Protein AF-A0A1N7S6F0-F1 (afdb_monomer)

pLDDT: mean 82.51, std 11.12, range [51.56, 96.69]

Organism: NCBI:txid1701573

Foldseek 3Di:
DVVVVVVVVVCVCCVPVLVVVLVVVCVVPVDNCSSVVVVVVVVVVVVVVVVPDDPPVPDDDPPDQDPDPDPVVSVVVVVVVVVVVVVVVVVVVVVVVVD

Nearest PDB structures (foldseek):
  6kon-assembly1_F  TM=3.132E-01  e=7.624E+00  Mycobacterium tuberculosis H37Rv

Structure (mmCIF, N/CA/C/O backbone):
data_AF-A0A1N7S6F0-F1
#
_entry.id   AF-A0A1N7S6F0-F1
#
loop_
_atom_site.group_PDB
_atom_site.id
_atom_site.type_symbol
_atom_site.label_atom_id
_atom_site.label_alt_id
_atom_site.label_comp_id
_atom_site.label_asym_id
_atom_site.label_entity_id
_atom_site.label_seq_id
_atom_site.pdbx_PDB_ins_code
_atom_site.Cartn_x
_atom_site.Cartn_y
_atom_site.Cartn_z
_atom_site.occupancy
_atom_site.B_iso_or_equiv
_atom_site.auth_seq_id
_atom_site.auth_comp_id
_atom_site.auth_asym_id
_atom_site.auth_atom_id
_atom_site.pdbx_PDB_model_num
ATOM 1 N N . MET A 1 1 ? 15.346 9.682 -6.263 1.00 62.00 1 MET A N 1
ATOM 2 C CA . MET A 1 1 ? 15.017 10.593 -5.139 1.00 62.00 1 MET A CA 1
ATOM 3 C C . MET A 1 1 ? 13.506 10.784 -4.961 1.00 62.00 1 MET A C 1
ATOM 5 O O . MET A 1 1 ? 13.042 10.708 -3.834 1.00 62.00 1 MET A O 1
ATOM 9 N N . SER A 1 2 ? 12.721 10.934 -6.037 1.00 74.56 2 SER A N 1
ATOM 10 C CA . SER A 1 2 ? 11.251 11.095 -5.986 1.00 74.56 2 SER A CA 1
ATOM 11 C C . SER A 1 2 ? 10.485 9.922 -5.347 1.00 74.56 2 SER A C 1
ATOM 13 O O . SER A 1 2 ? 9.632 10.159 -4.497 1.00 74.56 2 SER A O 1
ATOM 15 N N . LEU A 1 3 ? 10.819 8.668 -5.687 1.00 83.25 3 LEU A N 1
ATOM 16 C CA . LEU A 1 3 ? 10.157 7.482 -5.115 1.00 83.25 3 LEU A CA 1
ATOM 17 C C . LEU A 1 3 ? 10.316 7.405 -3.589 1.00 83.25 3 LEU A C 1
ATOM 19 O O . LEU A 1 3 ? 9.349 7.151 -2.881 1.00 83.25 3 LEU A O 1
ATOM 23 N N . ALA A 1 4 ? 11.524 7.669 -3.081 1.00 87.44 4 ALA A N 1
ATOM 24 C CA . ALA A 1 4 ? 11.818 7.599 -1.651 1.00 87.44 4 ALA A CA 1
ATOM 25 C C . ALA A 1 4 ? 11.049 8.659 -0.848 1.00 87.44 4 ALA A C 1
ATOM 27 O O . ALA A 1 4 ? 10.552 8.360 0.233 1.00 87.44 4 ALA A O 1
ATOM 28 N N . ILE A 1 5 ? 10.917 9.879 -1.375 1.00 90.19 5 ILE A N 1
ATOM 29 C CA . ILE A 1 5 ? 10.154 10.946 -0.713 1.00 90.19 5 ILE A CA 1
ATOM 30 C C . ILE A 1 5 ? 8.664 10.586 -0.695 1.00 90.19 5 ILE A C 1
ATOM 32 O O . ILE A 1 5 ? 8.053 10.583 0.371 1.00 90.19 5 ILE A O 1
ATOM 36 N N . GLY A 1 6 ? 8.093 10.208 -1.844 1.00 89.69 6 GLY A N 1
ATOM 37 C CA . GLY A 1 6 ? 6.677 9.834 -1.930 1.00 89.69 6 GLY A CA 1
ATOM 38 C C . GLY A 1 6 ? 6.320 8.628 -1.054 1.00 89.69 6 GLY A C 1
ATOM 39 O O . GLY A 1 6 ? 5.295 8.640 -0.369 1.00 89.69 6 GLY A O 1
ATOM 40 N N . PHE A 1 7 ? 7.193 7.619 -1.017 1.00 88.69 7 PHE A N 1
ATOM 41 C CA . PHE A 1 7 ? 7.011 6.430 -0.187 1.00 88.69 7 PHE A CA 1
ATOM 42 C C . PHE A 1 7 ? 7.046 6.762 1.308 1.00 88.69 7 PHE A C 1
ATOM 44 O O . PHE A 1 7 ? 6.104 6.433 2.024 1.00 88.69 7 PHE A O 1
ATOM 51 N N . ASN A 1 8 ? 8.081 7.463 1.781 1.00 90.38 8 ASN A N 1
ATOM 52 C CA . ASN A 1 8 ? 8.219 7.774 3.206 1.00 90.38 8 ASN A CA 1
ATOM 53 C C . ASN A 1 8 ? 7.107 8.697 3.715 1.00 90.38 8 ASN A C 1
ATOM 55 O O . ASN A 1 8 ? 6.622 8.501 4.829 1.00 90.38 8 ASN A O 1
ATOM 59 N N . VAL A 1 9 ? 6.666 9.668 2.909 1.00 92.38 9 VAL A N 1
ATOM 60 C CA . VAL A 1 9 ? 5.531 10.534 3.267 1.00 92.38 9 VAL A CA 1
ATOM 61 C C . VAL A 1 9 ? 4.252 9.711 3.404 1.00 92.38 9 VAL A C 1
ATOM 63 O O . VAL A 1 9 ? 3.558 9.829 4.412 1.00 92.38 9 VAL A O 1
ATOM 66 N N . SER A 1 10 ? 3.972 8.834 2.436 1.00 91.50 10 SER A N 1
ATOM 67 C CA . SER A 1 10 ? 2.788 7.968 2.474 1.00 91.50 10 SER A CA 1
ATOM 68 C C . SER A 1 10 ? 2.815 7.046 3.695 1.00 91.50 10 SER A C 1
ATO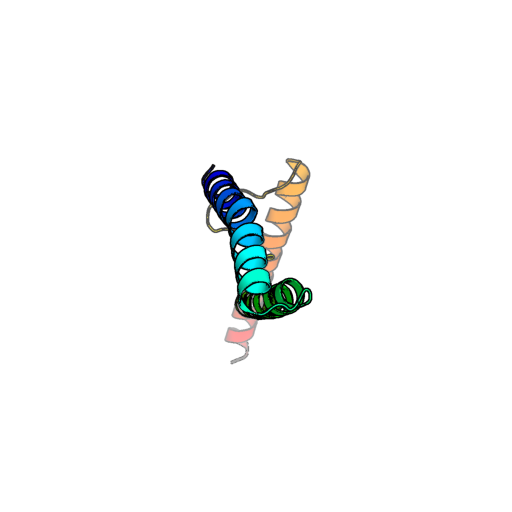M 70 O O . SER A 1 10 ? 1.852 7.003 4.455 1.00 91.50 10 SER A O 1
ATOM 72 N N . VAL A 1 11 ? 3.936 6.357 3.936 1.00 89.19 11 VAL A N 1
ATOM 73 C CA . VAL A 1 11 ? 4.097 5.456 5.088 1.00 89.19 11 VAL A CA 1
ATOM 74 C C . VAL A 1 11 ? 3.987 6.210 6.410 1.00 89.19 11 VAL A C 1
ATOM 76 O O . VAL A 1 11 ? 3.361 5.703 7.332 1.00 89.19 11 VAL A O 1
ATOM 79 N N . SER A 1 12 ? 4.530 7.424 6.509 1.00 92.19 12 SER A N 1
ATOM 80 C CA . SER A 1 12 ? 4.419 8.231 7.731 1.00 92.19 12 SER A CA 1
ATOM 81 C C . SER A 1 12 ? 2.972 8.641 8.007 1.00 92.19 12 SER A C 1
ATOM 83 O O . SER A 1 12 ? 2.504 8.532 9.139 1.00 92.19 12 SER A O 1
ATOM 85 N N . LEU A 1 13 ? 2.241 9.062 6.969 1.00 92.31 13 LEU A N 1
ATOM 86 C CA . LEU A 1 13 ? 0.838 9.443 7.094 1.00 92.31 13 LEU A CA 1
ATOM 87 C C . LEU A 1 13 ? -0.021 8.238 7.495 1.00 92.31 13 LEU A C 1
ATOM 89 O O . LEU A 1 13 ? -0.700 8.261 8.519 1.00 92.31 13 LEU A O 1
ATOM 93 N N . PHE A 1 14 ? 0.048 7.145 6.734 1.00 88.56 14 PHE A N 1
ATOM 94 C CA . PHE A 1 14 ? -0.764 5.962 7.010 1.00 88.56 14 PHE A CA 1
ATOM 95 C C . PHE A 1 14 ? -0.310 5.208 8.265 1.00 88.56 14 PHE A C 1
ATOM 97 O O . PHE A 1 14 ? -1.152 4.634 8.954 1.00 88.56 14 PHE A O 1
ATOM 104 N N . GLY A 1 15 ? 0.974 5.253 8.618 1.00 86.69 15 GLY A N 1
ATOM 105 C CA . GLY A 1 15 ? 1.512 4.632 9.828 1.00 86.69 15 GLY A CA 1
ATOM 106 C C . GLY A 1 15 ? 0.967 5.253 11.115 1.00 86.69 15 GLY A C 1
ATOM 107 O O . GLY A 1 15 ? 0.720 4.532 12.078 1.00 86.69 15 GLY A O 1
ATOM 108 N N . GLY A 1 16 ? 0.716 6.567 11.122 1.00 87.56 16 GLY A N 1
ATOM 109 C CA . GLY A 1 16 ? 0.130 7.268 12.270 1.00 87.56 16 GLY A CA 1
ATOM 110 C C . GLY A 1 16 ? -1.398 7.353 12.237 1.00 87.56 16 GLY A C 1
ATOM 111 O O . GLY A 1 16 ? -2.059 7.151 13.255 1.00 87.56 16 GLY A O 1
ATOM 112 N N . THR A 1 17 ? -1.990 7.631 11.074 1.00 91.94 17 THR A N 1
ATOM 113 C CA . THR A 1 17 ? -3.438 7.874 10.969 1.00 91.94 17 THR A CA 1
ATOM 114 C C . THR A 1 17 ? -4.263 6.587 11.051 1.00 91.94 17 THR A C 1
ATOM 116 O O . THR A 1 17 ? -5.355 6.604 11.616 1.00 91.94 17 THR A O 1
ATOM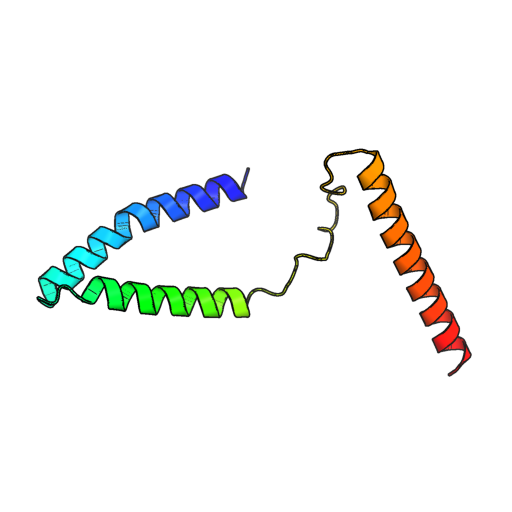 119 N N . THR A 1 18 ? -3.751 5.454 10.561 1.00 90.50 18 THR A N 1
ATOM 120 C CA . THR A 1 18 ? -4.475 4.168 10.595 1.00 90.50 18 THR A CA 1
ATOM 121 C C . THR A 1 18 ? -4.847 3.711 12.012 1.00 90.50 18 THR A C 1
ATOM 123 O O . THR A 1 18 ? -6.028 3.442 12.238 1.00 90.50 18 THR A O 1
ATOM 126 N N . PRO A 1 19 ? -3.921 3.641 12.993 1.00 89.12 19 PRO A N 1
ATOM 127 C CA . PRO A 1 19 ? -4.281 3.237 14.353 1.00 89.12 19 PRO A CA 1
ATOM 128 C C . PRO A 1 19 ? -5.224 4.234 15.041 1.00 89.12 19 PRO A C 1
ATOM 130 O O . PRO A 1 19 ? -6.091 3.806 15.797 1.00 89.12 19 PRO A O 1
ATOM 133 N N . LEU A 1 20 ? -5.118 5.537 14.748 1.00 91.62 20 LEU A N 1
ATOM 134 C CA . LEU A 1 20 ? -6.030 6.551 15.289 1.00 91.62 20 LEU A CA 1
ATOM 135 C C . LEU A 1 20 ? -7.467 6.346 14.787 1.00 91.62 20 LEU A C 1
ATOM 137 O O . LEU A 1 20 ? -8.407 6.351 15.580 1.00 91.62 20 LEU A O 1
ATOM 141 N N . VAL A 1 21 ? -7.636 6.120 13.480 1.00 91.50 21 VAL A N 1
ATOM 142 C CA . VAL A 1 21 ? -8.946 5.828 12.877 1.00 91.50 21 VAL A CA 1
ATOM 143 C C . VAL A 1 21 ? -9.497 4.508 13.406 1.00 91.50 21 VAL A C 1
ATOM 145 O O . VAL A 1 21 ? -10.670 4.440 13.761 1.00 91.50 21 VAL A O 1
ATOM 148 N N . ALA A 1 22 ? -8.658 3.475 13.507 1.00 90.81 22 ALA A N 1
ATOM 149 C CA . ALA A 1 22 ? -9.052 2.181 14.047 1.00 90.81 22 ALA A CA 1
ATOM 150 C C . ALA A 1 22 ? -9.539 2.298 15.501 1.00 90.81 22 ALA A C 1
ATOM 152 O O . ALA A 1 22 ? -10.612 1.791 15.822 1.00 90.81 22 ALA A O 1
ATOM 153 N N . ALA A 1 23 ? -8.802 3.013 16.356 1.00 91.44 23 ALA A N 1
ATOM 154 C CA . ALA A 1 23 ? -9.180 3.247 17.748 1.00 91.44 23 ALA A CA 1
ATOM 155 C C . ALA A 1 23 ? -10.491 4.039 17.863 1.00 91.44 23 ALA A C 1
ATOM 157 O O . ALA A 1 23 ? -11.379 3.643 18.612 1.00 91.44 23 ALA A O 1
ATOM 158 N N . TRP A 1 24 ? -10.651 5.105 17.074 1.00 92.94 24 TRP A N 1
ATOM 159 C CA . TRP A 1 24 ? -11.894 5.879 17.024 1.00 92.94 24 TRP A CA 1
ATOM 160 C C . TRP A 1 24 ? -13.090 5.031 16.573 1.00 92.94 24 TRP A C 1
ATOM 162 O O . TRP A 1 24 ? -14.184 5.134 17.126 1.00 92.94 24 TRP A O 1
ATOM 172 N N . LEU A 1 25 ? -12.887 4.159 15.584 1.00 88.94 25 LEU A N 1
ATOM 173 C CA . LEU A 1 25 ? -13.938 3.292 15.065 1.00 88.94 25 LEU A CA 1
ATOM 174 C C . LEU A 1 25 ? -14.372 2.259 16.112 1.00 88.94 25 LEU A C 1
ATOM 176 O O . LEU A 1 25 ? -15.568 2.016 16.262 1.00 88.94 25 LEU A O 1
ATOM 180 N N . VAL A 1 26 ? -13.422 1.697 16.865 1.00 91.81 26 VAL A N 1
ATOM 181 C CA . VAL A 1 26 ? -13.700 0.807 18.003 1.00 91.81 26 VAL A CA 1
ATOM 182 C C . VAL A 1 26 ? -14.448 1.554 19.106 1.00 91.81 26 VAL A C 1
ATOM 184 O O . VAL A 1 26 ? -15.470 1.055 19.558 1.00 91.81 26 VAL A O 1
ATOM 187 N N . ASP A 1 27 ? -14.003 2.750 19.497 1.00 91.06 27 ASP A N 1
ATOM 188 C CA . ASP A 1 27 ? -14.647 3.560 20.544 1.00 91.06 27 ASP A CA 1
ATOM 189 C C . ASP A 1 27 ? -16.108 3.894 20.199 1.00 91.06 27 ASP A C 1
ATOM 191 O O . ASP A 1 27 ? -17.013 3.753 21.020 1.00 91.06 27 ASP A O 1
ATOM 195 N N . ARG A 1 28 ? -16.375 4.237 18.934 1.00 92.31 28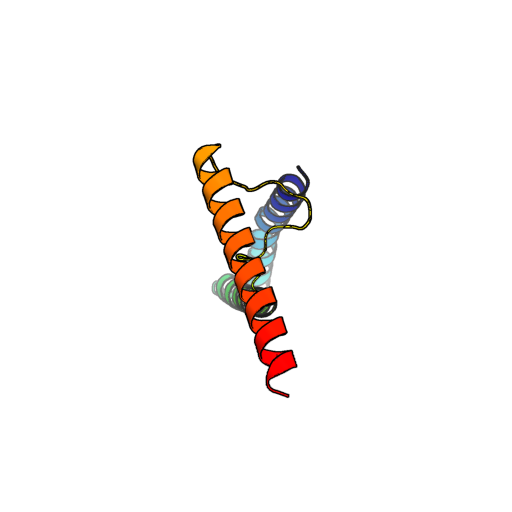 ARG A N 1
ATOM 196 C CA . ARG A 1 28 ? -17.726 4.583 18.469 1.00 92.31 28 ARG A CA 1
ATOM 197 C C . ARG A 1 28 ? -18.651 3.383 18.286 1.00 92.31 28 ARG A C 1
ATOM 199 O O . ARG A 1 28 ? -19.862 3.558 18.398 1.00 92.31 28 ARG A O 1
ATOM 206 N N . THR A 1 29 ? -18.117 2.207 17.957 1.00 89.12 29 THR A N 1
ATOM 207 C CA . THR A 1 29 ? -18.915 0.996 17.669 1.00 89.12 29 THR A CA 1
ATOM 208 C C . THR A 1 29 ? -18.943 -0.010 18.817 1.00 89.12 29 THR A C 1
ATOM 210 O O . THR A 1 29 ? -19.791 -0.899 18.819 1.00 89.12 29 THR A O 1
ATOM 213 N N . GLY A 1 30 ? -18.013 0.092 19.768 1.00 87.19 30 GLY A N 1
ATOM 214 C CA . GLY A 1 30 ? -17.782 -0.884 20.832 1.00 87.19 30 GLY A CA 1
ATOM 215 C C . GLY A 1 30 ? -17.208 -2.225 20.356 1.00 87.19 30 GLY A C 1
ATOM 216 O O . GLY A 1 30 ? -17.087 -3.150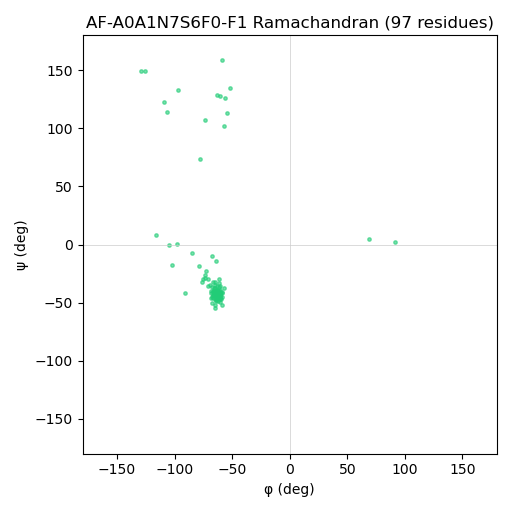 21.157 1.00 87.19 30 GLY A O 1
ATOM 217 N N . ASN A 1 31 ? -16.873 -2.375 19.070 1.00 85.56 31 ASN A N 1
ATOM 218 C CA . ASN A 1 31 ? -16.471 -3.655 18.494 1.00 85.56 31 ASN A CA 1
ATOM 219 C C . ASN A 1 31 ? -14.964 -3.700 18.208 1.00 85.56 31 ASN A C 1
ATOM 221 O O . ASN A 1 31 ? -14.465 -3.029 17.306 1.00 85.56 31 ASN A O 1
ATOM 225 N N . LEU A 1 32 ? -14.243 -4.567 18.925 1.00 88.56 32 LEU A N 1
ATOM 226 C CA . LEU A 1 32 ? -12.799 -4.768 18.754 1.00 88.56 32 LEU A CA 1
ATOM 227 C C . LEU A 1 32 ? -12.402 -5.321 17.371 1.00 88.56 32 LEU A C 1
ATOM 229 O O . LEU A 1 32 ? -11.229 -5.266 17.015 1.00 88.56 32 LEU A O 1
ATOM 233 N N . MET A 1 33 ? -13.355 -5.836 16.586 1.00 90.62 33 MET A N 1
ATOM 234 C CA . MET A 1 33 ? -13.128 -6.359 15.233 1.00 90.62 33 MET A CA 1
ATOM 235 C C . MET A 1 33 ? -13.157 -5.277 14.143 1.00 90.62 33 MET A C 1
ATOM 237 O O . MET A 1 33 ? -12.816 -5.565 12.996 1.00 90.62 33 MET A O 1
ATOM 241 N N . MET A 1 34 ? -13.523 -4.027 14.450 1.00 90.94 34 MET A N 1
ATOM 242 C CA . MET A 1 34 ? -13.555 -2.955 13.439 1.00 90.94 34 MET A CA 1
ATOM 243 C C . MET A 1 34 ? -12.226 -2.697 12.711 1.00 90.94 34 MET A C 1
ATOM 245 O O . MET A 1 34 ? -12.270 -2.476 11.497 1.00 90.94 34 MET A O 1
ATOM 249 N N . PRO A 1 35 ? -11.046 -2.782 13.357 1.00 88.88 35 PRO A N 1
ATOM 250 C CA . PRO A 1 35 ? -9.771 -2.676 12.654 1.00 88.88 35 PRO A CA 1
ATOM 251 C C . PRO A 1 35 ? -9.598 -3.777 11.597 1.00 88.88 35 PRO A C 1
ATOM 253 O O . PRO A 1 35 ? -9.066 -3.513 10.521 1.00 88.88 35 PRO A O 1
ATOM 256 N N . ALA A 1 36 ? -10.096 -4.992 11.856 1.00 91.75 36 ALA A N 1
ATOM 257 C CA . ALA A 1 36 ? -10.027 -6.097 10.901 1.00 91.75 36 ALA A CA 1
ATOM 258 C C . AL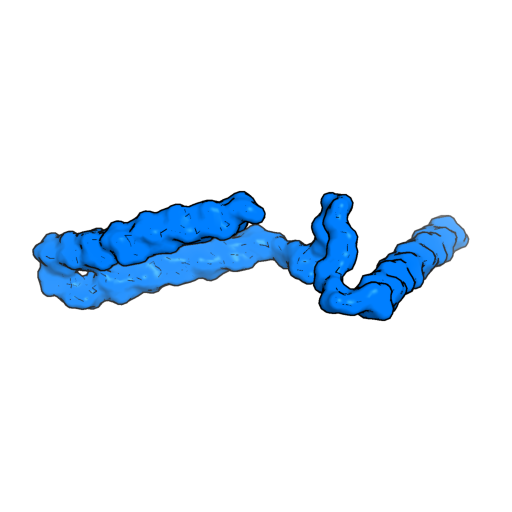A A 1 36 ? -10.887 -5.825 9.657 1.00 91.75 36 ALA A C 1
ATOM 260 O O . ALA A 1 36 ? -10.416 -6.009 8.535 1.00 91.75 36 ALA A O 1
ATOM 261 N N . TYR A 1 37 ? -12.108 -5.309 9.836 1.00 91.50 37 TYR A N 1
ATOM 262 C CA . TYR A 1 37 ? -12.963 -4.909 8.712 1.00 91.50 37 TYR A CA 1
ATOM 263 C C . TYR A 1 37 ? -12.353 -3.764 7.893 1.00 91.50 37 TYR A C 1
ATOM 265 O O . TYR A 1 37 ? -12.400 -3.793 6.662 1.00 91.50 37 TYR A O 1
ATOM 273 N N . TYR A 1 38 ? -11.726 -2.788 8.556 1.00 90.38 38 TYR A N 1
ATOM 274 C CA . TYR A 1 38 ? -10.999 -1.710 7.883 1.00 90.38 38 TYR A CA 1
ATOM 275 C C . TYR A 1 38 ? -9.839 -2.252 7.030 1.00 90.38 38 TYR A C 1
ATOM 277 O O . TYR A 1 38 ? -9.696 -1.876 5.866 1.00 90.38 38 TYR A O 1
ATOM 285 N N . LEU A 1 39 ? -9.046 -3.187 7.569 1.00 91.94 39 LEU A N 1
ATOM 286 C CA . LEU A 1 39 ? -7.946 -3.820 6.835 1.00 91.94 39 LEU A CA 1
ATOM 287 C C . LEU A 1 39 ? -8.431 -4.702 5.679 1.00 91.94 39 LEU A C 1
ATOM 289 O O . LEU A 1 39 ? -7.797 -4.706 4.623 1.00 91.94 39 LEU A O 1
ATOM 293 N N . MET A 1 40 ? -9.555 -5.408 5.830 1.00 95.25 40 MET A N 1
ATOM 294 C CA . MET A 1 40 ? -10.181 -6.143 4.724 1.00 95.25 40 MET A CA 1
ATOM 295 C C . MET A 1 40 ? -10.558 -5.205 3.574 1.00 95.25 40 MET A C 1
ATOM 297 O O . MET A 1 40 ? -10.230 -5.486 2.421 1.00 95.25 40 MET A O 1
ATOM 301 N N . ALA A 1 41 ? -11.191 -4.069 3.879 1.00 92.81 41 ALA A N 1
ATOM 302 C CA . ALA A 1 41 ? -11.549 -3.072 2.872 1.00 92.81 41 ALA A CA 1
ATOM 303 C C . ALA A 1 41 ? -10.305 -2.470 2.194 1.00 92.81 41 ALA A C 1
ATOM 305 O O . ALA A 1 41 ? -10.244 -2.398 0.966 1.00 92.81 41 ALA A O 1
ATOM 306 N N . ALA A 1 42 ? -9.279 -2.105 2.970 1.00 91.62 42 ALA A N 1
ATOM 307 C CA . ALA A 1 42 ? -8.011 -1.601 2.438 1.00 91.62 42 ALA A CA 1
ATOM 308 C C . ALA A 1 42 ? -7.306 -2.632 1.539 1.00 91.62 42 ALA A C 1
ATOM 310 O O . ALA A 1 42 ? -6.766 -2.284 0.489 1.00 91.62 42 ALA A O 1
ATOM 311 N N . SER A 1 43 ? -7.359 -3.912 1.911 1.00 94.00 43 SER A N 1
ATOM 312 C CA . SER A 1 43 ? -6.784 -5.007 1.121 1.00 94.00 43 SER A CA 1
ATOM 313 C C . SER A 1 43 ? -7.494 -5.170 -0.219 1.00 94.00 43 SER A C 1
ATOM 315 O O . SER A 1 43 ? -6.837 -5.361 -1.240 1.00 94.00 43 SER A O 1
ATOM 317 N N . LEU A 1 44 ? -8.823 -5.030 -0.243 1.00 96.69 44 LEU A N 1
ATOM 318 C CA . LEU A 1 44 ? -9.592 -5.071 -1.485 1.00 96.69 44 LEU A CA 1
ATOM 319 C C . LEU A 1 44 ? -9.175 -3.942 -2.438 1.00 96.69 44 LEU A C 1
ATOM 321 O O . LEU A 1 44 ? -8.966 -4.188 -3.624 1.00 96.69 44 LEU A O 1
ATOM 325 N N . ILE A 1 45 ? -8.974 -2.728 -1.917 1.00 94.38 45 ILE A N 1
ATOM 326 C CA . ILE A 1 45 ? -8.451 -1.595 -2.698 1.00 94.38 45 ILE A CA 1
ATOM 327 C C . ILE A 1 45 ? -7.051 -1.917 -3.237 1.00 94.38 45 ILE A C 1
ATOM 329 O O . ILE A 1 45 ? -6.769 -1.658 -4.406 1.00 94.38 45 ILE A O 1
ATOM 333 N N . GLY A 1 46 ? -6.189 -2.524 -2.417 1.00 93.25 46 GLY A N 1
ATOM 334 C CA . GLY A 1 46 ? -4.863 -2.981 -2.836 1.00 93.25 46 GLY A CA 1
ATOM 335 C C . GLY A 1 46 ? -4.922 -3.985 -3.989 1.00 93.25 46 GLY A C 1
ATOM 336 O O . GLY A 1 46 ? -4.206 -3.826 -4.974 1.00 93.25 46 GLY A O 1
ATOM 337 N N . ILE A 1 47 ? -5.822 -4.967 -3.917 1.00 95.38 47 ILE A N 1
ATOM 338 C CA . ILE A 1 47 ? -6.037 -5.951 -4.987 1.00 95.38 47 ILE A CA 1
ATOM 339 C C . ILE A 1 47 ? -6.507 -5.261 -6.270 1.00 95.38 47 ILE A C 1
ATOM 341 O O . ILE A 1 47 ? -5.934 -5.497 -7.332 1.00 95.38 47 ILE A O 1
ATOM 345 N N . VAL A 1 48 ? -7.504 -4.375 -6.183 1.00 94.31 48 VAL A N 1
ATOM 346 C CA . VAL A 1 48 ? -7.991 -3.608 -7.342 1.00 94.31 48 VAL A CA 1
ATOM 347 C C . VAL A 1 48 ? -6.864 -2.773 -7.954 1.00 94.31 48 VAL A C 1
ATOM 349 O O . VAL A 1 48 ? -6.725 -2.742 -9.173 1.00 94.31 48 VAL A O 1
ATOM 352 N N . SER A 1 49 ? -6.023 -2.154 -7.124 1.00 92.81 49 SER A N 1
ATOM 353 C CA . SER A 1 49 ? -4.855 -1.386 -7.565 1.00 92.81 49 SER A CA 1
ATOM 354 C C . SER A 1 49 ? -3.839 -2.253 -8.316 1.00 92.81 49 SER A C 1
ATOM 356 O O . SER A 1 49 ? -3.382 -1.872 -9.391 1.00 92.81 49 SER A O 1
ATOM 358 N N . VAL A 1 50 ? -3.532 -3.451 -7.805 1.00 89.81 50 VAL A N 1
ATOM 359 C CA . VAL A 1 50 ? -2.621 -4.401 -8.467 1.00 89.81 50 VAL A CA 1
ATOM 360 C C . VAL A 1 50 ? -3.188 -4.878 -9.801 1.00 89.81 50 VAL A C 1
ATOM 362 O O . VAL A 1 50 ? -2.453 -4.930 -10.781 1.00 89.81 50 VAL A O 1
ATOM 365 N N . ILE A 1 51 ? -4.486 -5.181 -9.865 1.00 90.06 51 ILE A N 1
ATOM 366 C CA . ILE A 1 51 ? -5.148 -5.585 -11.114 1.00 90.06 51 ILE A CA 1
ATOM 367 C C . ILE A 1 51 ? -5.155 -4.430 -12.128 1.00 90.06 51 ILE A C 1
ATOM 369 O O . ILE A 1 51 ? -4.982 -4.656 -13.324 1.00 90.06 51 ILE A O 1
ATOM 373 N N . ALA A 1 52 ? -5.339 -3.190 -11.666 1.00 88.25 52 ALA A N 1
ATOM 374 C CA . ALA A 1 52 ? -5.313 -2.001 -12.515 1.00 88.25 52 ALA A CA 1
ATOM 375 C C . ALA A 1 52 ? -3.896 -1.633 -12.992 1.00 88.25 52 ALA A C 1
ATOM 377 O O . ALA A 1 52 ? -3.742 -0.955 -14.013 1.00 88.25 52 ALA A O 1
ATOM 378 N N . LEU A 1 53 ? -2.854 -2.063 -12.276 1.00 84.25 53 LEU A N 1
ATOM 379 C CA . LEU A 1 53 ? -1.474 -1.798 -12.651 1.00 84.25 53 LE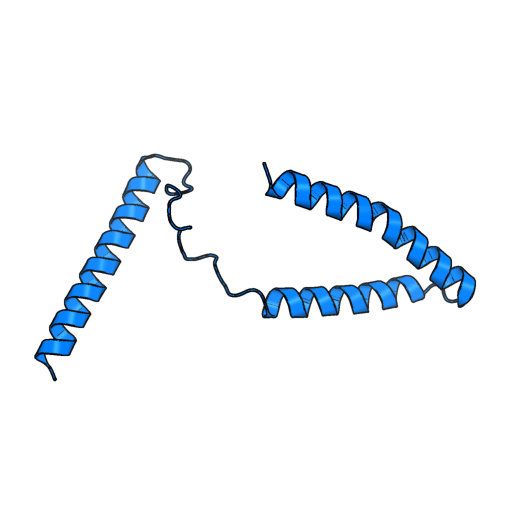U A CA 1
ATOM 380 C C . LEU A 1 53 ? -1.080 -2.664 -13.853 1.00 84.25 53 LEU A C 1
ATOM 382 O O . LEU A 1 53 ? -0.848 -3.866 -13.743 1.00 84.25 53 LEU A O 1
ATOM 386 N N . ARG A 1 54 ? -0.960 -2.031 -15.022 1.00 69.00 54 ARG A N 1
ATOM 387 C CA . ARG A 1 54 ? -0.487 -2.698 -16.237 1.00 69.00 54 ARG A CA 1
ATOM 388 C C . ARG A 1 54 ? 0.930 -3.228 -16.015 1.00 69.00 54 ARG A C 1
ATOM 390 O O . ARG A 1 54 ? 1.824 -2.476 -15.626 1.00 69.00 54 ARG A O 1
ATOM 397 N N . GLU A 1 55 ? 1.145 -4.507 -16.304 1.00 67.50 55 GLU A N 1
ATOM 398 C CA . GLU A 1 55 ? 2.439 -5.169 -16.144 1.00 67.50 55 GLU A CA 1
ATOM 399 C C . GLU A 1 55 ? 3.522 -4.427 -16.953 1.00 67.50 55 GLU A C 1
ATOM 401 O O . GLU A 1 55 ? 3.586 -4.505 -18.180 1.00 67.50 55 GLU A O 1
ATOM 406 N N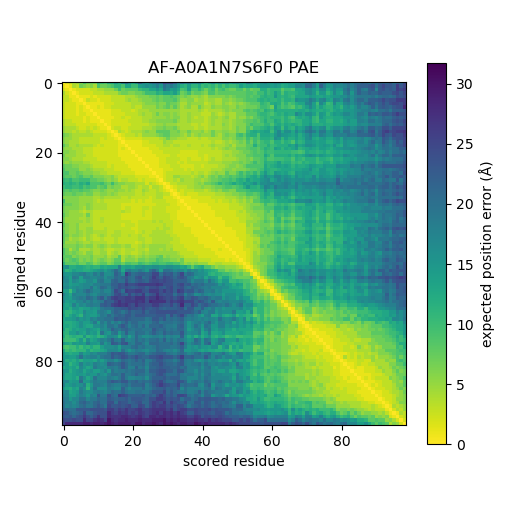 . THR A 1 56 ? 4.344 -3.632 -16.262 1.00 63.59 56 THR A N 1
ATOM 407 C CA . THR A 1 56 ? 5.409 -2.813 -16.876 1.00 63.59 56 THR A CA 1
ATOM 408 C C . THR A 1 56 ? 6.798 -3.418 -16.625 1.00 63.59 56 THR A C 1
ATOM 410 O O . THR A 1 56 ? 7.801 -2.906 -17.107 1.00 63.59 56 THR A O 1
ATOM 413 N N . ALA A 1 57 ? 6.873 -4.551 -15.916 1.00 54.31 57 ALA A N 1
ATOM 414 C CA . ALA A 1 57 ? 8.116 -5.163 -15.441 1.00 54.31 57 ALA A CA 1
ATOM 415 C C . ALA A 1 57 ? 9.037 -5.725 -16.545 1.00 54.31 57 ALA A C 1
ATOM 417 O O . ALA A 1 57 ? 10.170 -6.091 -16.253 1.00 54.31 57 ALA A O 1
ATOM 418 N N . ARG A 1 58 ? 8.582 -5.799 -17.805 1.00 54.81 58 ARG A N 1
ATOM 419 C CA . ARG A 1 58 ? 9.381 -6.317 -18.936 1.00 54.81 58 ARG A CA 1
ATOM 420 C C . ARG A 1 58 ? 9.681 -5.294 -20.024 1.00 54.81 58 ARG A C 1
ATOM 422 O O . ARG A 1 58 ? 10.174 -5.674 -21.079 1.00 54.81 58 ARG A O 1
ATOM 429 N N . LYS A 1 59 ? 9.368 -4.016 -19.806 1.00 57.34 59 LYS A N 1
ATOM 430 C CA . LYS A 1 59 ? 9.759 -2.965 -20.746 1.00 57.34 59 LYS A CA 1
ATOM 431 C C . LYS A 1 59 ? 10.846 -2.108 -20.110 1.00 57.34 59 LYS A C 1
ATOM 433 O O . LYS A 1 59 ? 10.602 -1.559 -19.034 1.00 57.34 59 LYS A O 1
ATOM 438 N N . PRO A 1 60 ? 12.021 -1.982 -20.751 1.00 57.31 60 PRO A N 1
ATOM 439 C CA . PRO A 1 60 ? 12.995 -0.978 -20.363 1.00 57.31 60 PRO A CA 1
ATOM 440 C C . PRO A 1 60 ? 12.305 0.382 -20.319 1.00 57.31 60 PRO A C 1
ATOM 442 O O . PRO A 1 60 ? 11.527 0.727 -21.215 1.00 57.31 60 PRO A O 1
ATOM 445 N N . LEU A 1 61 ? 12.556 1.152 -19.263 1.00 61.44 61 LEU A N 1
ATOM 446 C CA . LEU A 1 61 ? 12.080 2.527 -19.213 1.00 61.44 61 LEU A CA 1
ATOM 447 C C . LEU A 1 61 ? 12.765 3.291 -20.355 1.00 61.44 61 LEU A C 1
ATOM 449 O O . LEU A 1 61 ? 13.987 3.236 -20.507 1.00 61.44 61 LEU A O 1
ATOM 453 N N . LEU A 1 62 ? 11.971 3.986 -21.172 1.00 58.16 62 LEU A N 1
ATOM 454 C CA . LEU A 1 62 ? 12.471 4.793 -22.285 1.00 58.16 62 LEU A CA 1
ATOM 455 C C . LEU A 1 62 ? 13.525 5.785 -21.769 1.00 58.16 62 LEU A C 1
ATOM 457 O O . LEU A 1 62 ? 13.213 6.689 -20.998 1.00 58.16 62 LEU A O 1
ATOM 461 N N . GLY A 1 63 ? 14.776 5.596 -22.192 1.00 61.94 63 GLY A N 1
ATOM 462 C CA . GLY A 1 63 ? 15.885 6.499 -21.878 1.00 61.94 63 GLY A CA 1
ATOM 463 C C . GLY A 1 63 ? 16.700 6.179 -20.617 1.00 61.94 63 GLY A C 1
ATOM 464 O O . GLY A 1 63 ? 17.633 6.925 -20.331 1.00 61.94 63 GLY A O 1
ATOM 465 N N . SER A 1 64 ? 16.427 5.093 -19.879 1.00 66.44 64 SER A N 1
ATOM 466 C CA . SER A 1 64 ? 17.331 4.627 -18.811 1.00 66.44 64 SER A CA 1
ATOM 467 C C . SER A 1 64 ? 18.246 3.509 -19.315 1.00 66.44 64 SER A C 1
ATOM 469 O O . SER A 1 64 ? 17.763 2.558 -19.926 1.00 66.44 64 SER A O 1
ATOM 471 N N . GLY A 1 65 ? 19.551 3.588 -19.034 1.00 70.12 65 GLY A N 1
ATOM 472 C CA . GLY A 1 65 ? 20.475 2.480 -19.299 1.00 70.12 65 GLY A CA 1
ATOM 473 C C . GLY A 1 65 ? 20.067 1.193 -18.560 1.00 70.12 65 GLY A C 1
ATOM 474 O O . GLY A 1 65 ? 19.330 1.268 -17.575 1.00 70.12 65 GLY A O 1
ATOM 475 N N . PRO A 1 66 ? 20.531 0.015 -19.012 1.00 70.94 66 PRO A N 1
ATOM 476 C CA . PRO A 1 66 ? 20.159 -1.264 -18.413 1.00 70.94 66 PRO A CA 1
ATOM 477 C C . PRO A 1 66 ? 20.492 -1.285 -16.913 1.00 70.94 66 PRO A C 1
ATOM 479 O O . PRO A 1 66 ? 21.628 -1.018 -16.518 1.00 70.94 66 PRO A O 1
ATOM 482 N N . CYS A 1 67 ? 19.501 -1.596 -16.070 1.00 70.12 67 CYS A N 1
ATOM 483 C CA . CYS A 1 67 ? 19.678 -1.754 -14.624 1.00 70.12 67 CYS A CA 1
ATOM 484 C C . CYS A 1 67 ? 20.317 -3.113 -14.313 1.00 70.12 67 CYS A C 1
ATOM 486 O O . CYS A 1 67 ? 19.651 -4.035 -13.852 1.00 70.12 67 CYS A O 1
ATOM 488 N N . VAL A 1 68 ? 21.607 -3.242 -14.597 1.00 79.25 68 VAL A N 1
ATOM 489 C CA . VAL A 1 68 ? 22.394 -4.459 -14.365 1.00 79.25 68 VAL A CA 1
ATOM 490 C C . VAL A 1 68 ? 23.619 -4.140 -13.519 1.00 79.25 68 VAL A C 1
ATOM 492 O O . VAL A 1 68 ? 24.154 -3.030 -13.574 1.00 79.25 68 VAL A O 1
ATOM 495 N N . ALA A 1 69 ? 24.060 -5.111 -12.720 1.00 78.69 69 ALA A N 1
ATOM 496 C CA . ALA A 1 69 ? 25.161 -4.915 -11.783 1.00 78.69 69 ALA A CA 1
ATOM 497 C C . ALA A 1 69 ? 26.517 -4.849 -12.498 1.00 78.69 69 ALA A C 1
ATOM 499 O O . ALA A 1 69 ? 27.454 -4.225 -11.998 1.00 78.69 69 ALA A O 1
ATOM 500 N N . THR A 1 70 ? 26.630 -5.477 -13.673 1.00 85.62 70 THR A N 1
ATOM 501 C CA . THR A 1 70 ? 27.895 -5.571 -14.404 1.00 85.62 70 THR A CA 1
ATOM 502 C C . THR A 1 70 ? 27.785 -5.132 -15.861 1.00 85.62 70 THR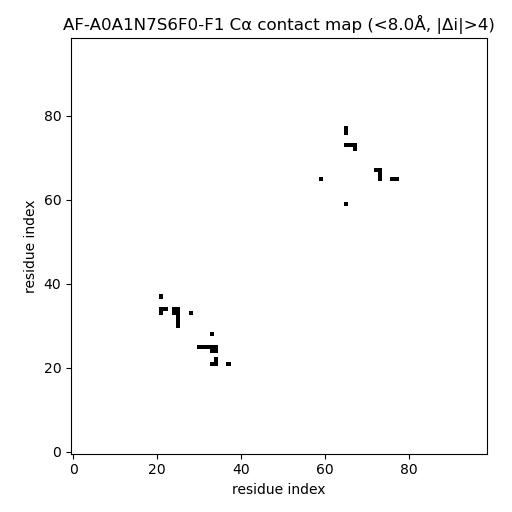 A C 1
ATOM 504 O O . THR A 1 70 ? 26.775 -5.302 -16.542 1.00 85.62 70 THR A O 1
ATOM 507 N N . ARG A 1 71 ? 28.894 -4.597 -16.384 1.00 80.69 71 ARG A N 1
ATOM 508 C CA . ARG A 1 71 ? 29.007 -4.189 -17.792 1.00 80.69 71 ARG A CA 1
ATOM 509 C C . ARG A 1 71 ? 28.831 -5.373 -18.754 1.00 80.69 71 ARG A C 1
ATOM 511 O O . ARG A 1 71 ? 28.338 -5.188 -19.861 1.00 80.69 71 ARG A O 1
ATOM 518 N N . ALA A 1 72 ? 29.206 -6.577 -18.321 1.00 82.69 72 ALA A N 1
ATOM 519 C CA . ALA A 1 72 ? 29.021 -7.810 -19.081 1.00 82.69 72 ALA A CA 1
ATOM 520 C C . ALA A 1 72 ? 27.531 -8.165 -19.244 1.00 82.69 72 ALA A C 1
ATOM 522 O O . ALA A 1 72 ? 27.088 -8.429 -20.360 1.00 82.69 72 ALA A O 1
ATOM 523 N N . GLU A 1 73 ? 26.745 -8.084 -18.165 1.00 78.81 73 GLU A N 1
ATOM 524 C CA . GLU A 1 73 ? 25.289 -8.281 -18.210 1.00 78.81 73 GLU A CA 1
ATOM 525 C C . GLU A 1 73 ? 24.595 -7.223 -19.076 1.00 78.81 73 GLU A C 1
ATOM 527 O O . GLU A 1 73 ? 23.673 -7.548 -19.819 1.00 78.81 73 GLU A O 1
ATOM 532 N N . ALA A 1 74 ? 25.077 -5.974 -19.065 1.00 81.69 74 ALA A N 1
ATOM 533 C CA . ALA A 1 74 ? 24.502 -4.897 -19.882 1.00 81.69 74 ALA A CA 1
ATOM 534 C C . ALA A 1 74 ? 24.592 -5.223 -21.371 1.00 81.69 74 ALA A C 1
ATOM 536 O O . ALA A 1 74 ? 23.620 -5.085 -22.111 1.00 81.69 74 ALA A O 1
ATOM 537 N N . HIS A 1 75 ? 25.761 -5.696 -21.801 1.00 82.56 75 HIS A N 1
ATOM 538 C CA . HIS A 1 75 ? 25.977 -6.120 -23.177 1.00 82.56 75 HIS A CA 1
ATOM 539 C C . HIS A 1 75 ? 25.158 -7.359 -23.549 1.00 82.56 75 HIS A C 1
ATOM 541 O O . HIS A 1 75 ? 24.751 -7.466 -24.703 1.00 82.56 75 HIS A O 1
ATOM 547 N N . ALA A 1 76 ? 24.901 -8.272 -22.608 1.00 83.19 76 ALA A N 1
ATOM 548 C CA . ALA A 1 76 ? 24.049 -9.435 -22.848 1.00 83.19 76 ALA A CA 1
ATOM 549 C C . ALA A 1 76 ? 22.581 -9.030 -23.073 1.00 83.19 76 ALA A C 1
ATOM 551 O O . ALA A 1 76 ? 21.972 -9.477 -24.042 1.00 83.19 76 ALA A O 1
ATOM 552 N N . VAL A 1 77 ? 22.045 -8.125 -22.246 1.00 82.88 77 VAL A N 1
ATOM 553 C CA . VAL A 1 77 ? 20.668 -7.612 -22.377 1.00 82.88 77 VAL A CA 1
ATOM 554 C C . VAL A 1 77 ? 20.486 -6.842 -23.687 1.00 82.88 77 VAL A C 1
ATOM 556 O O . VAL A 1 77 ? 19.570 -7.134 -24.448 1.00 82.88 77 VAL A O 1
ATOM 559 N N . LEU A 1 78 ? 21.403 -5.921 -24.005 1.00 82.50 78 LEU A N 1
ATOM 560 C CA . LEU A 1 78 ? 21.352 -5.148 -25.254 1.00 82.50 78 LEU A CA 1
ATOM 561 C C . LEU A 1 78 ? 21.455 -6.031 -26.504 1.00 82.50 78 LEU A C 1
ATOM 563 O O . LEU A 1 78 ? 20.881 -5.697 -27.539 1.00 82.50 78 LEU A O 1
ATOM 567 N N . ARG A 1 79 ? 22.208 -7.137 -26.429 1.00 82.88 79 ARG A N 1
ATOM 568 C CA . ARG A 1 79 ? 22.317 -8.097 -27.531 1.00 82.88 79 ARG A CA 1
ATOM 569 C C . ARG A 1 79 ? 20.996 -8.836 -27.739 1.00 82.88 79 ARG A C 1
ATOM 571 O O . ARG A 1 79 ? 20.524 -8.870 -28.866 1.00 82.88 79 ARG A O 1
ATOM 578 N N . GLY A 1 80 ? 20.373 -9.319 -26.662 1.00 82.25 80 GLY A N 1
ATOM 579 C CA . GLY A 1 80 ? 19.064 -9.973 -26.734 1.00 82.25 80 GLY A CA 1
ATOM 580 C C . GLY A 1 80 ? 17.956 -9.052 -27.258 1.00 82.25 80 GLY A C 1
ATOM 581 O O . GLY A 1 80 ? 17.107 -9.493 -28.026 1.00 82.25 80 GLY A O 1
ATOM 582 N N . GLU A 1 81 ? 17.983 -7.760 -26.910 1.00 82.88 81 GLU A N 1
ATOM 583 C CA . GLU A 1 81 ? 17.032 -6.775 -27.452 1.00 82.88 81 GLU A CA 1
ATOM 584 C C . GLU A 1 81 ? 17.245 -6.492 -28.942 1.00 82.88 81 GLU A C 1
ATOM 586 O O . GLU A 1 81 ? 16.272 -6.384 -29.686 1.00 82.88 81 GLU A O 1
ATOM 591 N N . ARG A 1 82 ? 18.504 -6.396 -29.395 1.00 81.12 82 ARG A N 1
ATOM 592 C CA . ARG A 1 82 ? 18.827 -6.244 -30.824 1.00 81.12 82 ARG A CA 1
ATOM 593 C C . ARG A 1 82 ? 18.402 -7.465 -31.626 1.00 81.12 82 ARG A C 1
ATOM 595 O O . ARG A 1 82 ? 17.759 -7.301 -32.652 1.00 81.12 82 ARG A O 1
ATOM 602 N N . GLU A 1 83 ? 18.701 -8.663 -31.130 1.00 83.94 83 GLU A N 1
ATOM 603 C CA . GLU A 1 83 ? 18.298 -9.921 -31.766 1.00 83.94 83 GLU A CA 1
ATOM 604 C C . GLU A 1 83 ? 16.768 -10.033 -31.855 1.00 83.94 83 GLU A C 1
ATOM 606 O O . GLU A 1 83 ? 16.237 -10.393 -32.901 1.00 83.94 83 GLU A O 1
ATOM 611 N N . ALA A 1 84 ? 16.034 -9.664 -30.799 1.00 81.50 84 ALA A N 1
ATOM 612 C CA . ALA A 1 84 ? 14.572 -9.645 -30.826 1.00 81.50 84 ALA A CA 1
ATOM 613 C C . ALA A 1 84 ? 14.012 -8.642 -31.851 1.00 81.50 84 ALA A C 1
ATOM 615 O O . ALA A 1 84 ? 13.074 -8.979 -32.572 1.00 81.50 84 ALA A O 1
ATOM 616 N N . ALA A 1 85 ? 14.600 -7.444 -31.946 1.00 82.69 85 ALA A N 1
ATOM 617 C CA . ALA A 1 85 ? 14.208 -6.434 -32.929 1.00 82.69 85 ALA A CA 1
ATOM 618 C C . ALA A 1 85 ? 14.506 -6.883 -34.369 1.00 82.69 85 ALA A C 1
ATOM 620 O O . ALA A 1 85 ? 13.661 -6.728 -35.244 1.00 82.69 85 ALA A O 1
ATOM 621 N N . GLU A 1 86 ? 15.666 -7.500 -34.604 1.00 84.56 86 GLU A N 1
ATOM 622 C CA . GLU A 1 86 ? 16.038 -8.068 -35.905 1.00 84.56 86 GLU A CA 1
ATOM 623 C C . GLU A 1 86 ? 15.090 -9.208 -36.316 1.00 84.56 86 GLU A C 1
ATOM 625 O O . GLU A 1 86 ? 14.688 -9.290 -37.476 1.00 84.56 86 GLU A O 1
ATOM 630 N N . ILE A 1 87 ? 14.677 -10.067 -35.375 1.00 79.88 87 ILE A N 1
ATOM 631 C CA . ILE A 1 87 ? 13.695 -11.136 -35.622 1.00 79.88 87 ILE A CA 1
ATOM 632 C C . ILE A 1 87 ? 12.312 -10.553 -35.933 1.00 79.88 87 ILE A C 1
ATOM 634 O O . ILE A 1 87 ? 11.627 -11.051 -36.828 1.00 79.88 87 ILE A O 1
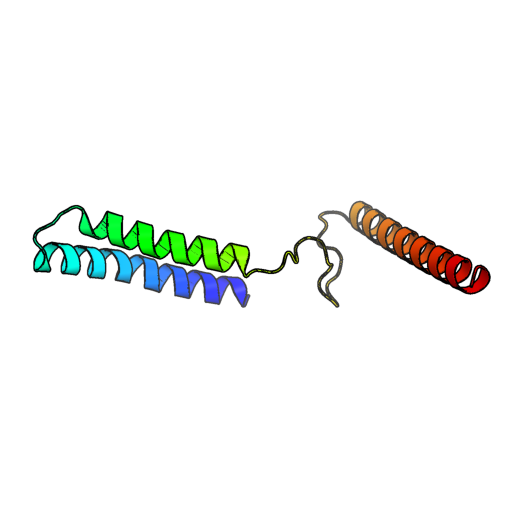ATOM 638 N N . GLU A 1 88 ? 11.893 -9.508 -35.218 1.00 82.94 88 GLU A N 1
ATOM 639 C CA . GLU A 1 88 ? 10.626 -8.815 -35.465 1.00 82.94 88 GLU A CA 1
ATOM 640 C C . GLU A 1 88 ? 10.619 -8.143 -36.845 1.00 82.94 88 GLU A C 1
ATOM 642 O O . GLU A 1 88 ? 9.649 -8.274 -37.591 1.00 82.94 88 GLU A O 1
ATOM 647 N N . GLU A 1 89 ? 11.725 -7.508 -37.231 1.00 83.44 89 GLU A N 1
ATOM 648 C CA . GLU A 1 89 ? 11.902 -6.862 -38.531 1.00 83.44 89 GLU A CA 1
ATOM 649 C C . GLU A 1 89 ? 11.955 -7.891 -39.673 1.00 83.44 89 GLU A C 1
ATOM 651 O O . GLU A 1 89 ? 11.282 -7.732 -40.695 1.00 83.44 89 GLU A O 1
ATOM 656 N N . ALA A 1 90 ? 12.653 -9.013 -39.474 1.00 81.94 90 ALA A N 1
ATOM 657 C CA . ALA A 1 90 ? 12.668 -10.134 -40.411 1.00 81.94 90 ALA A CA 1
ATOM 658 C C . ALA A 1 90 ? 11.287 -10.799 -40.546 1.00 81.94 90 ALA A C 1
ATOM 660 O O . ALA A 1 90 ? 10.879 -11.167 -41.653 1.00 81.94 90 ALA A O 1
ATOM 661 N N . TYR A 1 91 ? 10.538 -10.937 -39.447 1.00 80.44 91 TYR A N 1
ATOM 662 C CA . TYR A 1 91 ? 9.165 -11.438 -39.467 1.00 80.44 91 TYR A CA 1
ATOM 663 C C . TYR A 1 91 ? 8.232 -10.464 -40.191 1.00 80.44 91 TYR A C 1
ATOM 665 O O . TYR A 1 91 ? 7.453 -10.899 -41.036 1.00 80.44 91 TYR A O 1
ATOM 673 N N . ALA A 1 92 ? 8.345 -9.159 -39.935 1.00 80.19 92 ALA A N 1
ATOM 674 C CA . ALA A 1 92 ? 7.569 -8.127 -40.616 1.00 80.19 92 ALA A CA 1
ATOM 675 C C . ALA A 1 92 ? 7.853 -8.103 -42.127 1.00 80.19 92 ALA A C 1
ATOM 677 O O . ALA A 1 92 ? 6.912 -8.051 -42.923 1.00 80.19 92 ALA A O 1
ATOM 678 N N . ALA A 1 93 ? 9.123 -8.226 -42.526 1.00 79.12 93 ALA A N 1
ATOM 679 C CA . ALA A 1 93 ? 9.537 -8.347 -43.923 1.00 79.12 93 ALA A CA 1
ATOM 680 C C . ALA A 1 93 ? 9.004 -9.639 -44.567 1.00 79.12 93 ALA A C 1
ATOM 682 O O . ALA A 1 93 ? 8.496 -9.629 -45.685 1.00 79.12 93 ALA A O 1
ATOM 683 N N . THR A 1 94 ? 9.042 -10.762 -43.846 1.00 78.50 94 THR A N 1
ATOM 684 C CA . THR A 1 94 ? 8.503 -12.041 -44.341 1.00 78.50 94 THR A CA 1
ATOM 685 C C . THR A 1 94 ? 6.973 -12.018 -44.438 1.00 78.50 94 THR A C 1
ATOM 687 O O . THR A 1 94 ? 6.405 -12.605 -45.359 1.00 78.50 94 THR A O 1
ATOM 690 N N . ALA A 1 95 ? 6.292 -11.331 -43.517 1.00 75.25 95 ALA A N 1
ATOM 691 C CA . ALA A 1 95 ? 4.841 -11.173 -43.502 1.00 75.25 95 ALA A CA 1
ATOM 692 C C . ALA A 1 95 ? 4.342 -10.255 -44.629 1.00 75.25 95 ALA A C 1
ATOM 694 O O . ALA A 1 95 ? 3.304 -10.540 -45.217 1.00 75.25 95 ALA A O 1
ATOM 695 N N . THR A 1 96 ? 5.094 -9.204 -44.977 1.00 71.50 96 THR A N 1
ATOM 696 C CA . THR A 1 96 ? 4.777 -8.328 -46.122 1.00 71.50 96 THR A CA 1
ATOM 697 C C . THR A 1 96 ? 5.051 -8.983 -47.473 1.00 71.50 96 THR A C 1
ATOM 699 O O . THR A 1 96 ? 4.358 -8.677 -48.432 1.00 71.50 96 THR A O 1
ATOM 702 N N . VAL A 1 97 ? 6.007 -9.911 -47.564 1.00 65.25 97 VAL A N 1
ATOM 703 C CA . VAL A 1 97 ? 6.302 -10.660 -48.803 1.00 65.25 97 VAL A CA 1
ATOM 704 C C . VAL A 1 97 ? 5.307 -11.809 -49.059 1.00 65.25 97 VAL A C 1
ATOM 706 O O . VAL A 1 97 ? 5.208 -12.297 -50.182 1.00 65.25 97 VAL A O 1
ATOM 709 N N . ARG A 1 98 ? 4.569 -12.265 -48.035 1.00 55.56 98 ARG A N 1
ATOM 710 C CA . ARG A 1 98 ? 3.573 -13.354 -48.134 1.00 55.56 98 ARG A CA 1
ATOM 711 C C . ARG A 1 98 ? 2.115 -12.884 -48.284 1.00 55.56 98 ARG A C 1
ATOM 713 O O . ARG A 1 98 ? 1.237 -13.745 -48.346 1.00 55.56 98 ARG A O 1
ATOM 720 N N . ALA A 1 99 ? 1.867 -11.575 -48.317 1.00 51.56 99 ALA A N 1
ATOM 721 C CA . ALA A 1 99 ? 0.558 -10.955 -48.554 1.00 51.56 99 ALA A CA 1
ATOM 722 C C . ALA A 1 99 ? 0.436 -10.482 -50.009 1.00 51.56 99 ALA A C 1
ATOM 724 O O . ALA A 1 99 ? -0.690 -10.561 -50.547 1.00 51.56 99 ALA A O 1
#

Secondary structure (DSSP, 8-state):
-HHHHHHHHHHHHHHHHHHHHHHHHHHHH--TTHHHHHHHHHHHHHHHHHHHS---TTS--TTPPP--SSHHHHHHHHHHHHHHHHHHHHHHHHHHHT-

Solvent-accessible surface area (backbone atoms only — not comparable to full-atom values): 5878 Å² total; per-residue (Å²): 114,68,66,61,54,56,48,53,53,50,51,55,50,52,67,57,49,48,59,54,52,32,50,51,50,20,71,76,66,72,39,89,58,46,47,56,57,52,50,53,53,53,48,51,52,50,52,54,50,57,71,69,50,73,90,58,91,86,57,81,60,90,92,57,78,75,95,53,97,42,76,68,56,39,54,52,54,56,47,54,52,49,52,51,50,51,52,50,51,51,48,52,54,51,54,64,75,73,108

Radius of gyration: 24.2 Å; Cα contacts (8 Å, |Δi|>4): 19; chains: 1; bounding box: 48×24×70 Å

Mean predicted aligned error: 11.55 Å

InterPro domains:
  IPR036259 MFS transporter superfamily [SSF103473] (7-61)
  IPR051084 Proton-coupled symporters [PTHR43528] (2-64)

Sequence (99 aa):
MSLAIGFNVSVSLFGGTTPLVAAWLVDRTGNLMMPAYYLMAASLIGIVSVIALRETARKPLLGSGPCVATRAEAHAVLRGEREAAEIEEAYAATATVRA